Protein AF-A0A967WZV6-F1 (afdb_monomer_lite)

Structure (mmCIF, N/CA/C/O backbone):
data_AF-A0A967WZV6-F1
#
_entry.id   AF-A0A967WZV6-F1
#
loop_
_atom_site.group_PDB
_atom_site.id
_atom_site.type_symbol
_atom_site.label_atom_id
_atom_site.label_alt_id
_atom_site.label_comp_id
_atom_site.label_asym_id
_atom_site.label_entity_id
_atom_site.label_seq_id
_atom_site.pdbx_PDB_ins_code
_atom_site.Cartn_x
_atom_site.Cartn_y
_atom_site.Cartn_z
_atom_site.occupancy
_atom_site.B_iso_or_equiv
_atom_site.auth_seq_id
_atom_site.auth_comp_id
_atom_site.auth_asym_id
_atom_site.auth_atom_id
_atom_site.pdbx_PDB_model_num
ATOM 1 N N . PRO A 1 1 ? -10.096 7.181 14.264 1.00 82.19 1 PRO A N 1
ATOM 2 C CA . PRO A 1 1 ? -9.343 6.260 13.380 1.00 82.19 1 PRO A CA 1
ATOM 3 C C . PRO A 1 1 ? -8.359 7.019 12.475 1.00 82.19 1 PRO A C 1
ATOM 5 O O . PRO A 1 1 ? -8.757 7.962 11.797 1.00 82.19 1 PRO A O 1
ATOM 8 N N . TYR A 1 2 ? -7.078 6.641 12.507 1.00 94.88 2 TYR A N 1
ATOM 9 C CA . TYR A 1 2 ? -6.050 7.208 11.627 1.00 94.88 2 TYR A CA 1
ATOM 10 C C . TYR A 1 2 ? -6.070 6.507 10.266 1.00 94.88 2 TYR A C 1
ATOM 12 O O . TYR A 1 2 ? -6.264 5.294 10.217 1.00 94.88 2 TYR A O 1
ATOM 20 N N . TRP A 1 3 ? -5.873 7.262 9.183 1.00 97.25 3 TRP A N 1
ATOM 21 C CA . TRP A 1 3 ? -5.798 6.736 7.819 1.00 97.25 3 TRP A CA 1
ATOM 22 C C . TRP A 1 3 ? -4.382 6.896 7.263 1.00 97.25 3 TRP A C 1
ATOM 24 O O . TRP A 1 3 ? -3.878 8.017 7.183 1.00 97.25 3 TRP A O 1
ATOM 34 N N . PHE A 1 4 ? -3.765 5.797 6.832 1.00 98.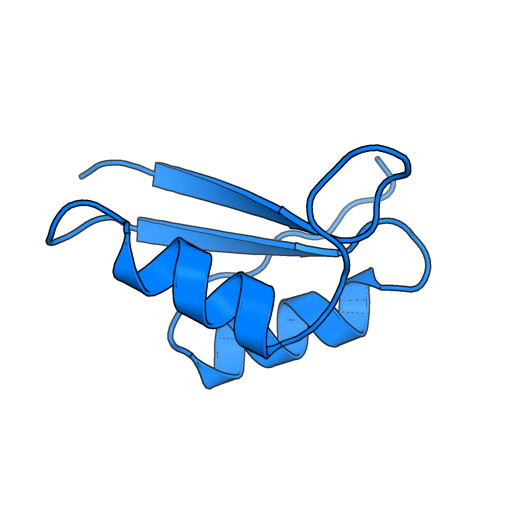31 4 PHE A N 1
ATOM 35 C CA . PHE A 1 4 ? -2.420 5.787 6.258 1.00 98.31 4 PHE A CA 1
ATOM 36 C C . PHE A 1 4 ? -2.439 5.319 4.801 1.00 98.31 4 PHE A C 1
ATOM 38 O O . PHE A 1 4 ? -3.040 4.303 4.467 1.00 98.31 4 PHE A O 1
ATOM 45 N N . ASN A 1 5 ? -1.743 6.042 3.924 1.00 97.94 5 ASN A N 1
ATOM 46 C CA . ASN A 1 5 ? -1.443 5.567 2.572 1.00 97.94 5 ASN A CA 1
ATOM 47 C C . ASN A 1 5 ? 0.027 5.154 2.528 1.00 97.94 5 ASN A C 1
ATOM 49 O O . ASN A 1 5 ? 0.905 5.986 2.763 1.00 97.94 5 ASN A O 1
ATOM 53 N N . LEU A 1 6 ? 0.285 3.883 2.238 1.00 98.19 6 LEU A N 1
ATOM 54 C CA . LEU A 1 6 ? 1.625 3.316 2.163 1.00 98.19 6 LEU A CA 1
ATOM 55 C C . LEU A 1 6 ? 2.039 3.235 0.694 1.00 98.19 6 LEU A C 1
ATOM 57 O O . LEU A 1 6 ? 1.525 2.408 -0.059 1.00 98.19 6 LEU A O 1
ATOM 61 N N . PHE A 1 7 ? 2.952 4.117 0.288 1.00 98.06 7 PHE A N 1
ATOM 62 C CA . PHE A 1 7 ? 3.472 4.169 -1.076 1.00 98.06 7 PHE A CA 1
ATOM 63 C C . PHE A 1 7 ? 4.769 3.380 -1.198 1.00 98.06 7 PHE A C 1
ATOM 65 O O . PHE A 1 7 ? 5.705 3.598 -0.428 1.00 98.06 7 PHE A O 1
ATOM 72 N N . LEU A 1 8 ? 4.828 2.485 -2.184 1.00 98.50 8 LEU A N 1
ATOM 73 C CA . LEU A 1 8 ? 5.993 1.648 -2.443 1.00 98.50 8 LEU A CA 1
ATOM 74 C C . LEU A 1 8 ? 6.415 1.726 -3.915 1.00 98.50 8 LEU A C 1
ATOM 76 O O . LEU A 1 8 ? 5.590 1.759 -4.832 1.00 98.50 8 LEU A O 1
ATOM 80 N N . GLY A 1 9 ? 7.729 1.690 -4.142 1.00 97.31 9 GLY A N 1
ATOM 81 C CA . GLY A 1 9 ? 8.320 1.552 -5.473 1.00 97.31 9 GLY A CA 1
ATOM 82 C C . GLY A 1 9 ? 8.748 2.853 -6.155 1.00 97.31 9 GLY A C 1
ATOM 83 O O . GLY A 1 9 ? 9.108 2.798 -7.330 1.00 97.31 9 GLY A O 1
ATOM 84 N N . ASN A 1 10 ? 8.760 3.994 -5.452 1.00 96.31 10 ASN A N 1
ATOM 85 C CA . ASN A 1 10 ? 9.381 5.224 -5.956 1.00 96.31 10 ASN A CA 1
ATOM 86 C C . ASN A 1 10 ? 10.891 5.261 -5.653 1.00 96.31 10 ASN A C 1
ATOM 88 O O . ASN A 1 10 ? 11.346 4.758 -4.620 1.00 96.31 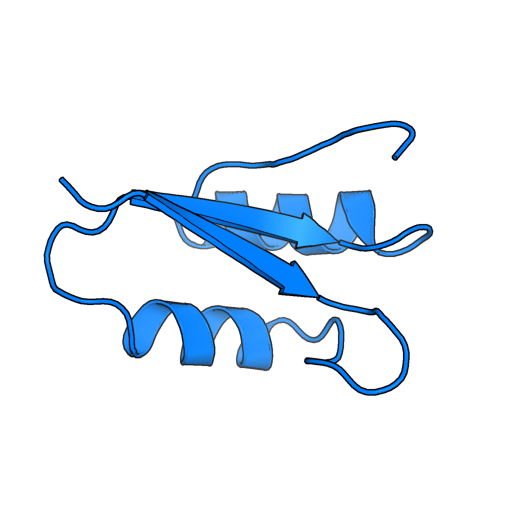10 ASN A O 1
ATOM 92 N N . LEU A 1 11 ? 11.671 5.900 -6.528 1.00 95.31 11 LEU A N 1
ATOM 93 C CA . LEU A 1 11 ? 13.109 6.079 -6.329 1.00 95.31 11 LEU A CA 1
ATOM 94 C C . LEU A 1 11 ? 13.379 6.890 -5.050 1.00 95.31 11 LEU A C 1
ATOM 96 O O . LEU A 1 11 ? 12.785 7.944 -4.842 1.00 95.31 11 LEU A O 1
ATOM 100 N N . GLY A 1 12 ? 14.277 6.395 -4.193 1.00 96.25 12 GLY A N 1
ATOM 101 C CA . GLY A 1 12 ? 14.611 7.039 -2.915 1.00 96.25 12 GLY A CA 1
ATOM 102 C C . GLY A 1 12 ? 13.587 6.821 -1.793 1.00 96.25 12 GLY A C 1
ATOM 103 O O . GLY A 1 12 ? 13.682 7.469 -0.756 1.00 96.25 12 GLY A O 1
ATOM 104 N N . THR A 1 13 ? 12.618 5.919 -1.982 1.00 96.94 13 THR A N 1
ATOM 105 C CA . THR A 1 13 ? 11.591 5.576 -0.981 1.00 96.94 13 THR A CA 1
ATOM 106 C C . THR A 1 13 ? 11.585 4.073 -0.675 1.00 96.94 13 THR A C 1
ATOM 108 O O . THR A 1 13 ? 12.466 3.339 -1.127 1.00 96.94 13 THR A O 1
ATOM 111 N N . ALA A 1 14 ? 10.591 3.606 0.086 1.00 97.62 14 ALA A N 1
ATOM 112 C CA . ALA A 1 14 ? 10.361 2.188 0.332 1.00 97.62 14 ALA A CA 1
ATOM 113 C C . ALA A 1 14 ? 10.262 1.403 -0.999 1.00 97.62 14 ALA A C 1
ATOM 115 O O . ALA A 1 14 ? 9.451 1.756 -1.865 1.00 97.62 14 ALA A O 1
ATOM 116 N N . PRO A 1 15 ? 11.069 0.345 -1.204 1.00 98.19 15 PRO A N 1
ATOM 117 C CA . PRO A 1 15 ? 11.000 -0.448 -2.425 1.00 98.19 15 PRO A CA 1
ATOM 118 C C . PRO A 1 15 ? 9.715 -1.285 -2.455 1.00 98.19 15 PRO A C 1
ATOM 120 O O . PRO A 1 15 ? 9.189 -1.662 -1.413 1.00 98.19 15 PRO A O 1
ATOM 123 N N . ALA A 1 16 ? 9.221 -1.616 -3.651 1.00 98.12 16 ALA A N 1
ATOM 124 C CA . ALA A 1 16 ? 8.046 -2.472 -3.831 1.00 98.12 16 ALA A CA 1
ATOM 125 C C . ALA A 1 16 ? 8.380 -3.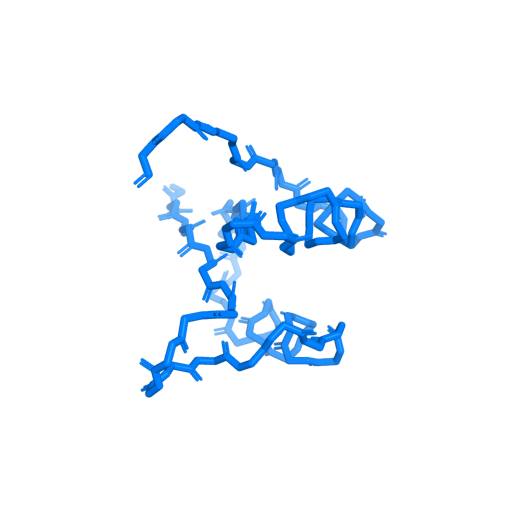954 -3.582 1.00 98.12 16 ALA A C 1
ATOM 127 O O . ALA A 1 16 ? 8.512 -4.743 -4.515 1.00 98.12 16 ALA A O 1
ATOM 128 N N . LEU A 1 17 ? 8.538 -4.315 -2.308 1.00 98.50 17 LEU A N 1
ATOM 129 C CA . LEU A 1 17 ? 8.754 -5.680 -1.830 1.00 98.50 17 LEU A CA 1
ATOM 130 C C . LEU A 1 17 ? 7.726 -5.989 -0.738 1.00 98.50 17 LEU A C 1
ATOM 132 O O . LEU A 1 17 ? 7.495 -5.163 0.142 1.00 98.50 17 LEU A O 1
ATOM 136 N N . GLU A 1 18 ? 7.127 -7.178 -0.776 1.00 98.56 18 GLU A N 1
ATOM 137 C CA . GLU A 1 18 ? 6.012 -7.535 0.113 1.00 98.56 18 GLU A CA 1
ATOM 138 C C . GLU A 1 18 ? 6.372 -7.427 1.597 1.00 98.56 18 GLU A C 1
ATOM 140 O O . GLU A 1 18 ? 5.628 -6.842 2.380 1.00 98.56 18 GLU A O 1
ATOM 145 N N . TRP A 1 19 ? 7.556 -7.910 1.982 1.00 98.56 19 TRP A N 1
ATOM 146 C CA . TRP A 1 19 ? 8.015 -7.834 3.368 1.00 98.56 19 TRP A CA 1
ATOM 147 C C . TRP A 1 19 ? 8.168 -6.386 3.862 1.00 98.56 19 TRP A C 1
ATOM 149 O O . TRP A 1 19 ? 8.032 -6.147 5.059 1.00 98.56 19 TRP A O 1
ATOM 159 N N . VAL A 1 20 ? 8.426 -5.412 2.971 1.00 98.62 20 VAL A N 1
ATOM 160 C CA . VAL A 1 20 ? 8.514 -3.986 3.346 1.00 98.62 20 VAL A CA 1
ATOM 161 C C . VAL A 1 20 ? 7.135 -3.504 3.751 1.00 98.62 20 VAL A C 1
ATOM 163 O O . VAL A 1 20 ? 6.993 -2.870 4.790 1.00 98.62 20 VAL A O 1
ATOM 166 N N . LEU A 1 21 ? 6.121 -3.826 2.939 1.00 98.69 21 LEU A N 1
ATOM 167 C CA . LEU A 1 21 ? 4.738 -3.463 3.219 1.00 98.69 21 LEU A CA 1
ATOM 168 C C . LEU A 1 21 ? 4.300 -4.039 4.566 1.00 98.69 21 LEU A C 1
ATOM 170 O O . LEU A 1 21 ? 3.799 -3.292 5.400 1.00 98.69 21 LEU A O 1
ATOM 174 N N . VAL A 1 22 ? 4.539 -5.334 4.794 1.00 98.31 22 VAL A N 1
ATOM 175 C CA . VAL A 1 22 ? 4.193 -6.001 6.059 1.00 98.31 22 VAL A CA 1
ATOM 176 C C . VAL A 1 22 ? 4.872 -5.311 7.241 1.00 98.31 22 VAL A C 1
ATOM 178 O O . VAL A 1 22 ? 4.200 -4.966 8.209 1.00 98.31 22 VAL A O 1
ATOM 181 N N . ASN A 1 23 ? 6.169 -5.010 7.138 1.00 98.50 23 ASN A N 1
ATOM 182 C CA . ASN A 1 23 ? 6.885 -4.327 8.212 1.00 98.50 23 ASN A CA 1
ATOM 183 C C . ASN A 1 23 ? 6.337 -2.910 8.479 1.00 98.50 23 ASN A C 1
ATOM 185 O O . ASN A 1 23 ? 6.189 -2.520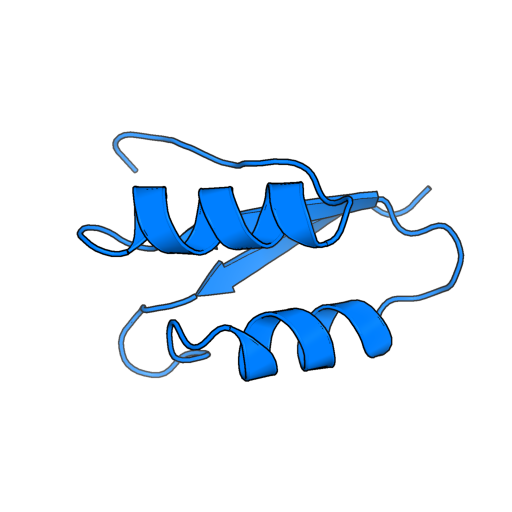 9.633 1.00 98.50 23 ASN A O 1
ATOM 189 N N . MET A 1 24 ? 5.958 -2.158 7.437 1.00 98.38 24 MET A N 1
ATOM 190 C CA . MET A 1 24 ? 5.298 -0.853 7.599 1.00 98.38 24 MET A CA 1
ATOM 191 C C . MET A 1 24 ? 3.935 -0.977 8.293 1.00 98.38 24 MET A C 1
ATOM 193 O O . MET A 1 24 ? 3.601 -0.128 9.117 1.00 98.38 24 MET A O 1
ATOM 197 N N . VAL A 1 25 ? 3.157 -2.018 7.975 1.00 97.94 25 VAL A N 1
ATOM 198 C CA . VAL A 1 25 ? 1.843 -2.286 8.585 1.00 97.94 25 VAL A CA 1
ATOM 199 C C . VAL A 1 25 ? 1.983 -2.648 10.064 1.00 97.94 25 VAL A C 1
ATOM 201 O O . VAL A 1 25 ? 1.231 -2.126 10.884 1.00 97.94 25 VAL A O 1
ATOM 204 N N . GLU A 1 26 ? 2.972 -3.469 10.426 1.00 97.62 26 GLU A N 1
ATOM 205 C CA . GLU A 1 26 ? 3.266 -3.834 11.823 1.00 97.62 26 GLU A CA 1
ATOM 206 C C . GLU A 1 26 ? 3.656 -2.629 12.693 1.00 97.62 26 GLU A C 1
ATOM 208 O O . GLU A 1 26 ? 3.446 -2.641 13.905 1.00 97.62 26 GLU A O 1
ATOM 213 N N . MET A 1 27 ? 4.199 -1.572 12.084 1.00 97.62 27 MET A N 1
ATOM 214 C CA . MET A 1 27 ? 4.566 -0.332 12.773 1.00 97.62 27 MET A CA 1
ATOM 215 C C . MET A 1 27 ? 3.392 0.639 12.965 1.00 97.62 27 MET A C 1
ATOM 217 O O . MET A 1 27 ? 3.552 1.662 13.638 1.00 97.62 27 MET A O 1
ATOM 221 N N . LEU A 1 28 ? 2.227 0.377 12.362 1.00 97.50 28 LEU A N 1
ATOM 222 C CA . LEU A 1 28 ? 1.084 1.275 12.482 1.00 97.50 28 LEU A CA 1
ATOM 223 C C . LEU A 1 28 ? 0.508 1.257 13.909 1.00 97.50 28 LEU A C 1
ATOM 225 O O . LEU A 1 28 ? 0.470 0.211 14.560 1.00 97.50 28 LEU A O 1
ATOM 229 N N . PRO A 1 29 ? -0.013 2.395 14.404 1.00 95.56 29 PRO A N 1
ATOM 230 C CA . PRO A 1 29 ? -0.768 2.416 15.649 1.00 95.56 29 PRO A CA 1
ATOM 231 C C . PRO A 1 29 ? -1.960 1.452 15.595 1.00 95.56 29 PRO A C 1
ATOM 233 O O . PRO A 1 29 ? -2.595 1.287 14.550 1.00 95.56 29 PRO A O 1
ATOM 236 N N . GLY A 1 30 ? -2.321 0.866 16.738 1.00 91.25 30 GLY A N 1
ATOM 237 C CA . GLY A 1 30 ? -3.503 0.008 16.830 1.00 91.25 30 GLY A CA 1
ATOM 238 C C . GLY A 1 30 ? -4.762 0.704 16.295 1.00 91.25 30 GLY A C 1
ATOM 239 O O . GLY A 1 30 ? -4.969 1.894 16.530 1.00 91.25 30 GLY A O 1
ATOM 240 N N . GLN A 1 31 ? -5.610 -0.052 15.585 1.00 90.75 31 GLN A N 1
ATOM 241 C CA . GLN A 1 31 ? -6.850 0.431 14.947 1.00 90.75 31 GLN A CA 1
ATOM 242 C C . GLN A 1 31 ? -6.652 1.442 13.798 1.00 90.75 31 GLN A C 1
ATOM 244 O O . GLN A 1 31 ? -7.611 2.102 13.382 1.00 90.75 31 GLN A O 1
ATOM 249 N N . ALA A 1 32 ? -5.433 1.586 13.271 1.00 97.06 32 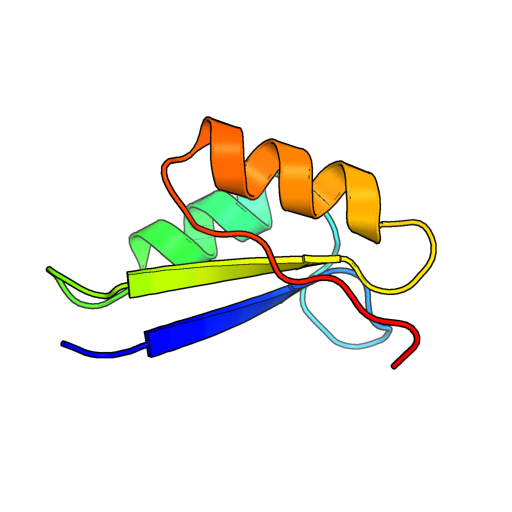ALA A N 1
ATOM 250 C CA . ALA A 1 32 ? -5.200 2.333 12.042 1.00 97.06 32 ALA A CA 1
ATOM 251 C C . ALA A 1 32 ? -5.869 1.650 10.838 1.00 97.06 32 ALA A C 1
ATOM 253 O O . ALA A 1 32 ? -5.841 0.428 10.695 1.00 97.06 32 ALA A O 1
ATOM 254 N N . ILE A 1 33 ? -6.439 2.461 9.950 1.00 98.12 33 ILE A N 1
ATOM 255 C CA . ILE A 1 33 ? -6.896 2.034 8.629 1.00 98.12 33 ILE A CA 1
ATOM 256 C C . ILE A 1 33 ? -5.787 2.389 7.644 1.00 98.12 33 ILE A C 1
ATOM 258 O O . ILE A 1 33 ? -5.214 3.479 7.720 1.00 98.12 33 ILE A O 1
ATOM 262 N N . TRP A 1 34 ? -5.469 1.489 6.722 1.00 98.50 34 TRP A N 1
ATOM 263 C CA . TRP A 1 34 ? -4.385 1.709 5.777 1.00 98.50 34 TRP A CA 1
ATOM 264 C C . TRP A 1 34 ? -4.721 1.205 4.379 1.00 98.50 34 TRP A C 1
ATOM 266 O O . TRP A 1 34 ? -5.541 0.301 4.211 1.00 98.50 34 TRP A O 1
ATOM 276 N N . ALA A 1 35 ? -4.073 1.806 3.384 1.00 98.62 35 ALA A N 1
ATOM 277 C CA . ALA A 1 35 ? -4.130 1.394 1.990 1.00 98.62 35 ALA A CA 1
ATOM 278 C C . ALA A 1 35 ? -2.722 1.254 1.403 1.00 98.62 35 ALA A C 1
ATOM 280 O O . ALA A 1 35 ? -1.856 2.089 1.678 1.00 98.62 35 ALA A O 1
ATOM 281 N N . GLY A 1 36 ? -2.499 0.229 0.580 1.00 98.50 36 GLY A N 1
ATOM 282 C CA . GLY A 1 36 ? -1.276 0.093 -0.214 1.00 98.50 36 GLY A CA 1
ATOM 283 C C . GLY A 1 36 ? -1.400 0.789 -1.570 1.00 98.50 36 GLY A C 1
ATOM 284 O O . GLY A 1 36 ? -2.463 0.752 -2.190 1.00 98.50 36 GLY A O 1
ATOM 285 N N . ALA A 1 37 ? -0.312 1.417 -2.021 1.00 98.50 37 ALA A N 1
ATOM 286 C CA . ALA A 1 37 ? -0.201 2.074 -3.319 1.00 98.50 37 ALA A CA 1
ATOM 287 C C . ALA A 1 37 ? 1.155 1.750 -3.964 1.00 98.50 37 ALA A C 1
ATOM 289 O O . ALA A 1 37 ? 2.211 2.139 -3.459 1.00 98.50 37 ALA A O 1
ATOM 290 N N . GLY A 1 38 ? 1.143 1.036 -5.088 1.00 98.06 38 GLY A N 1
ATOM 291 C CA . GLY A 1 38 ? 2.353 0.784 -5.872 1.00 98.06 38 GLY A CA 1
ATOM 292 C C . GLY A 1 38 ? 2.544 1.830 -6.964 1.00 98.06 38 GLY A C 1
ATOM 293 O O . GLY A 1 38 ? 1.613 2.108 -7.714 1.00 98.06 38 GLY A O 1
ATOM 294 N N . ILE A 1 39 ? 3.752 2.377 -7.096 1.00 97.94 39 ILE A N 1
ATOM 295 C CA . ILE A 1 39 ? 4.047 3.399 -8.110 1.00 97.94 39 ILE A CA 1
ATOM 296 C C . ILE A 1 39 ? 4.290 2.765 -9.487 1.00 97.94 39 ILE A C 1
ATOM 298 O O . ILE A 1 39 ? 5.106 1.849 -9.641 1.00 97.94 39 ILE A O 1
ATOM 302 N N . GLY A 1 40 ? 3.585 3.261 -10.509 1.00 96.75 40 GLY A N 1
ATOM 303 C CA . GLY A 1 40 ? 3.723 2.824 -11.899 1.00 96.75 40 GLY A CA 1
ATOM 304 C C . GLY A 1 40 ? 3.495 1.320 -12.072 1.00 96.75 40 GLY A C 1
ATOM 305 O O . GLY A 1 40 ? 2.436 0.789 -11.739 1.00 96.75 40 GLY A O 1
ATOM 306 N N . ARG A 1 41 ? 4.516 0.602 -12.562 1.00 97.44 41 ARG A N 1
ATOM 307 C CA . ARG A 1 41 ? 4.439 -0.853 -12.810 1.00 97.44 41 ARG A CA 1
ATOM 308 C C . ARG A 1 41 ? 4.128 -1.689 -11.563 1.00 97.44 41 ARG A C 1
ATOM 310 O O . ARG A 1 41 ? 3.734 -2.843 -11.700 1.00 97.44 41 ARG A O 1
ATOM 317 N N . TYR A 1 42 ? 4.313 -1.131 -10.366 1.00 98.31 42 TYR A N 1
ATOM 318 C CA . TYR A 1 42 ? 4.073 -1.835 -9.109 1.00 98.31 42 TYR A CA 1
ATOM 319 C C . TYR A 1 42 ? 2.629 -1.728 -8.606 1.00 98.31 42 TYR A C 1
ATOM 321 O O . TYR A 1 42 ? 2.298 -2.416 -7.643 1.00 98.31 42 TYR A O 1
ATOM 329 N N . GLN A 1 43 ? 1.763 -0.916 -9.235 1.00 98.56 43 GLN A N 1
ATOM 330 C CA . GLN A 1 43 ? 0.394 -0.665 -8.757 1.00 98.56 43 GLN A CA 1
ATOM 331 C C . GLN A 1 43 ? -0.368 -1.960 -8.463 1.00 98.56 43 GLN A C 1
ATOM 333 O O . GLN A 1 43 ? -0.849 -2.163 -7.352 1.00 98.56 43 GLN A O 1
ATOM 338 N N . TYR A 1 44 ? -0.451 -2.861 -9.445 1.00 98.38 44 TYR A N 1
ATOM 339 C CA . TYR A 1 44 ? -1.196 -4.110 -9.283 1.00 98.38 44 TYR A CA 1
ATOM 340 C C . TYR A 1 44 ? -0.602 -4.999 -8.184 1.00 98.38 44 TYR A C 1
ATOM 342 O O . TYR A 1 44 ? -1.333 -5.544 -7.361 1.00 98.38 44 TYR A O 1
ATOM 350 N N . GLN A 1 45 ? 0.726 -5.117 -8.151 1.00 98.56 45 GLN A N 1
ATOM 351 C CA . GLN A 1 45 ? 1.426 -5.988 -7.213 1.00 98.56 45 GLN A CA 1
ATOM 352 C C . GLN A 1 45 ? 1.245 -5.530 -5.760 1.00 98.56 45 GLN A C 1
ATOM 354 O O . GLN A 1 45 ? 0.886 -6.338 -4.908 1.00 98.56 45 GLN A O 1
ATOM 359 N N . VAL A 1 46 ? 1.423 -4.235 -5.483 1.00 98.62 46 VAL A N 1
ATOM 360 C CA . VAL A 1 46 ? 1.260 -3.685 -4.127 1.00 98.62 46 VAL A CA 1
ATOM 361 C C . VAL A 1 46 ? -0.202 -3.715 -3.690 1.00 98.62 46 VAL A C 1
ATOM 363 O O . VAL A 1 46 ? -0.480 -4.025 -2.536 1.00 98.62 46 VAL A O 1
ATOM 366 N N . ASN A 1 47 ? -1.144 -3.470 -4.604 1.00 98.75 47 ASN A N 1
ATOM 367 C CA . ASN A 1 47 ? -2.570 -3.558 -4.288 1.00 98.75 47 ASN A CA 1
ATOM 368 C C . ASN A 1 47 ? -2.990 -4.989 -3.953 1.00 98.75 47 ASN A C 1
ATOM 370 O O . ASN A 1 47 ? -3.761 -5.188 -3.018 1.00 98.75 47 ASN A O 1
ATOM 374 N N . LYS A 1 48 ? -2.451 -5.987 -4.666 1.00 98.81 48 LYS A N 1
ATOM 375 C CA . LYS A 1 48 ? -2.658 -7.398 -4.328 1.00 98.81 48 LYS A CA 1
ATOM 376 C C . LYS A 1 48 ? -2.185 -7.693 -2.903 1.00 98.81 48 LYS A C 1
ATOM 378 O O . LYS A 1 48 ? -2.962 -8.226 -2.121 1.00 98.81 48 LYS A O 1
AT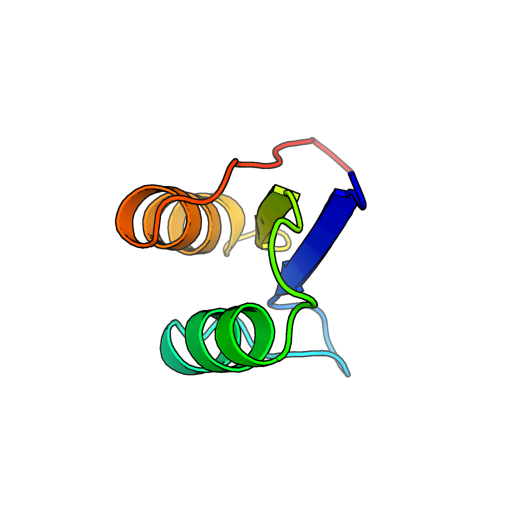OM 383 N N . TRP A 1 49 ? -0.958 -7.302 -2.553 1.00 98.75 49 TRP A N 1
ATOM 384 C CA . TRP A 1 49 ? -0.442 -7.498 -1.196 1.00 98.75 49 TRP A CA 1
ATOM 385 C C . TRP A 1 49 ? -1.279 -6.765 -0.148 1.00 98.75 49 TRP A C 1
ATOM 387 O O . TRP A 1 49 ? -1.567 -7.319 0.904 1.00 98.75 49 TRP A O 1
ATOM 397 N N . ALA A 1 50 ? -1.727 -5.542 -0.436 1.00 98.62 50 ALA A N 1
ATOM 398 C CA . ALA A 1 50 ? -2.577 -4.808 0.490 1.00 98.62 50 ALA A CA 1
ATOM 399 C C . ALA A 1 50 ? -3.861 -5.584 0.818 1.00 98.62 50 ALA A C 1
ATOM 401 O O . ALA A 1 50 ? -4.190 -5.727 1.990 1.00 98.62 50 ALA A O 1
ATOM 402 N N . VAL A 1 51 ? -4.528 -6.156 -0.192 1.00 98.56 51 VAL A N 1
ATOM 403 C CA . VAL A 1 51 ? -5.705 -7.019 0.010 1.00 98.56 51 VAL A CA 1
ATOM 404 C C . VAL A 1 51 ? -5.343 -8.290 0.780 1.00 98.56 51 VAL A C 1
ATOM 406 O O . VAL A 1 51 ? -6.040 -8.633 1.734 1.00 98.56 51 VAL A O 1
ATOM 409 N N . ASP A 1 52 ? -4.251 -8.963 0.404 1.00 98.62 52 ASP A N 1
ATOM 410 C CA . ASP A 1 52 ? -3.803 -10.213 1.036 1.00 98.62 52 ASP A CA 1
ATOM 411 C C . ASP A 1 52 ? -3.501 -10.023 2.545 1.00 98.62 52 ASP A C 1
ATOM 413 O O . ASP A 1 52 ? -3.713 -10.942 3.335 1.00 98.62 52 ASP A O 1
ATOM 417 N N . HIS A 1 53 ? -3.090 -8.816 2.962 1.00 97.94 53 HIS A N 1
ATOM 418 C CA . HIS A 1 53 ? -2.774 -8.456 4.357 1.00 97.94 53 HIS A CA 1
ATOM 419 C C . HIS A 1 53 ? -3.879 -7.645 5.067 1.00 97.94 53 HIS A C 1
ATOM 421 O O . HIS A 1 53 ? -3.648 -7.069 6.130 1.00 97.94 53 HIS A O 1
ATOM 427 N N . GLY A 1 54 ? -5.097 -7.598 4.512 1.00 96.94 54 GLY A N 1
ATOM 428 C CA . GLY A 1 54 ? -6.270 -6.982 5.159 1.00 96.94 54 GLY A CA 1
ATOM 429 C C . GLY A 1 54 ? -6.338 -5.450 5.093 1.00 96.94 54 GLY A C 1
ATOM 430 O O . GLY A 1 54 ? -7.130 -4.831 5.807 1.00 96.94 54 GLY A O 1
ATOM 431 N N . GLY A 1 55 ? -5.519 -4.833 4.245 1.00 97.81 55 GLY A N 1
ATOM 432 C CA . GLY A 1 55 ? -5.547 -3.410 3.930 1.00 97.81 55 GLY A CA 1
ATOM 433 C C . GLY A 1 55 ? -6.500 -3.054 2.788 1.00 97.81 55 GLY A C 1
ATOM 434 O O . GLY A 1 55 ? -7.119 -3.899 2.142 1.00 97.81 55 GLY A O 1
ATOM 435 N N . GLN A 1 56 ? -6.614 -1.754 2.535 1.00 98.56 56 GLN A N 1
ATOM 436 C CA . GLN A 1 56 ? -7.325 -1.189 1.389 1.00 98.56 56 GLN A CA 1
ATOM 437 C C . GLN A 1 56 ? -6.363 -0.975 0.208 1.00 98.56 56 GLN A C 1
ATOM 439 O O . GLN A 1 56 ? -5.146 -1.121 0.331 1.00 98.56 56 GLN A O 1
ATOM 444 N N . VAL A 1 57 ? -6.893 -0.583 -0.948 1.00 98.44 57 VAL A N 1
ATOM 445 C CA . VAL A 1 57 ? -6.090 -0.317 -2.152 1.00 98.44 57 VAL A CA 1
ATOM 446 C C . VAL A 1 57 ? -6.196 1.139 -2.575 1.00 98.44 57 VAL A C 1
ATOM 448 O O . VAL A 1 57 ? -7.250 1.761 -2.430 1.00 98.44 57 VAL A O 1
ATOM 451 N N . ARG A 1 58 ? -5.118 1.670 -3.153 1.00 98.38 58 ARG A N 1
ATOM 452 C CA . ARG A 1 58 ? -5.122 2.953 -3.859 1.00 98.38 58 ARG A CA 1
ATOM 453 C C . ARG A 1 58 ? -4.687 2.741 -5.305 1.00 98.38 58 ARG A C 1
ATOM 455 O O . ARG A 1 58 ? -3.734 2.023 -5.598 1.00 98.38 58 ARG A O 1
ATOM 462 N N . VAL A 1 59 ? -5.428 3.356 -6.215 1.00 97.62 59 VAL A N 1
ATOM 463 C CA . VAL A 1 59 ? -5.182 3.345 -7.661 1.00 97.62 59 VAL A CA 1
ATOM 464 C C . VAL A 1 59 ? -5.302 4.766 -8.186 1.00 97.62 59 VAL A C 1
ATOM 466 O O . VAL A 1 59 ? -6.005 5.584 -7.591 1.00 97.62 59 VAL A O 1
ATOM 469 N N . GLY A 1 60 ? -4.667 5.051 -9.316 1.00 96.75 60 GLY A N 1
ATOM 470 C CA . GLY A 1 60 ? -4.777 6.353 -9.957 1.00 96.75 60 GLY A CA 1
ATOM 471 C C . GLY A 1 60 ? -3.881 6.463 -11.183 1.00 96.75 60 GLY A C 1
ATOM 472 O O . GLY A 1 60 ? -3.011 5.629 -11.402 1.00 96.75 60 GLY A O 1
ATOM 473 N N . LEU A 1 61 ? -4.127 7.494 -11.991 1.00 95.00 61 LEU A N 1
ATOM 474 C CA . LEU A 1 61 ? -3.203 7.919 -13.051 1.00 95.00 61 LEU A CA 1
ATOM 475 C C . LEU A 1 61 ? -2.114 8.875 -12.529 1.00 95.00 61 LEU A C 1
ATOM 477 O O . LEU A 1 61 ? -1.251 9.269 -13.309 1.00 95.00 61 LEU A O 1
ATOM 481 N N . GLU A 1 62 ? -2.220 9.284 -11.257 1.00 88.00 62 GLU A N 1
ATOM 482 C CA . GLU A 1 62 ? -1.230 10.091 -10.523 1.00 88.00 62 GLU A CA 1
ATOM 483 C C . GLU A 1 62 ? 0.148 9.417 -10.466 1.00 88.00 62 GLU A C 1
ATOM 485 O O . GLU A 1 62 ? 1.149 10.163 -10.559 1.00 88.00 62 GLU A O 1
#

Radius of gyration: 10.7 Å; chains: 1; bounding box: 24×20×30 Å

Sequence (62 aa):
PYWFNLFLGNLGTAPALEWVLVNMVEMLPGQAIWAGAGIGRYQYQVNKWAVDHGGQVRVGLE

Secondary structure (DSSP, 8-state):
--EEEEEES-TTS--S-HHHHHHHHHTSPTT-EEEEEE-GGGHHHHHHHHHHTT-EE-----

pLDDT: mean 97.21, std 2.74, range [82.19, 98.81]

Foldseek 3Di:
DAEEEAEECDPPDHHLDLVSVVVVVVPDDPPYAYEYAYPDPCQVVRNVSCVVVPHHYDDDPD